Protein AF-A0A812QG62-F1 (afdb_monomer)

Secondary structure (DSSP, 8-state):
-HHHHHHHHHHHHHHHHHHHHHHHHHHHHHHHHHTTT-HHHHHHHHHHHHHHHHHHHHHHHHHHHHHHHHHHHT-

pLDDT: mean 92.92, std 8.86, range [57.59, 98.44]

Mean predicted aligned error: 4.11 Å

Structure (mmCIF, N/CA/C/O backbone):
data_AF-A0A812QG62-F1
#
_entry.id   AF-A0A812QG62-F1
#
loop_
_atom_site.group_PDB
_atom_site.id
_atom_site.type_symbol
_atom_site.label_atom_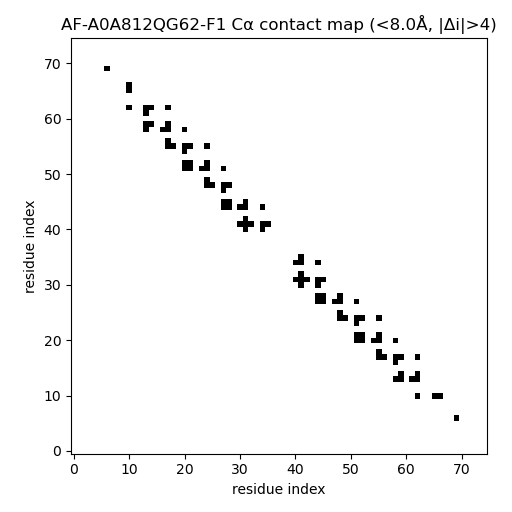id
_atom_site.la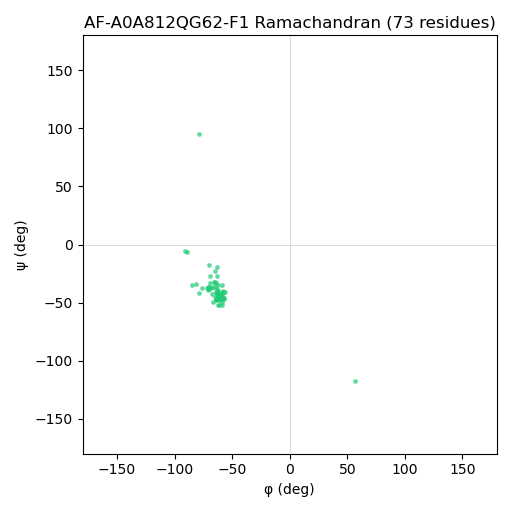bel_alt_id
_atom_site.label_comp_id
_atom_site.label_asym_id
_atom_site.label_entity_id
_atom_site.label_seq_id
_atom_site.pdbx_PDB_ins_code
_atom_site.Cartn_x
_atom_site.Cartn_y
_atom_site.Cartn_z
_atom_site.occupancy
_atom_site.B_iso_or_equiv
_atom_site.auth_seq_id
_atom_site.auth_comp_id
_atom_site.auth_asym_id
_atom_site.auth_atom_id
_atom_site.pdbx_PDB_model_num
ATOM 1 N N . MET A 1 1 ? 8.332 -6.277 -29.576 1.00 57.59 1 MET A N 1
ATOM 2 C CA . MET A 1 1 ? 8.019 -7.305 -28.554 1.00 57.59 1 MET A CA 1
ATOM 3 C C . MET A 1 1 ? 9.119 -7.480 -27.506 1.00 57.59 1 MET A C 1
ATOM 5 O O . MET A 1 1 ? 8.753 -7.641 -26.353 1.00 57.59 1 MET A O 1
ATOM 9 N N . ALA A 1 2 ? 10.416 -7.387 -27.843 1.00 62.44 2 ALA A N 1
ATOM 10 C CA . ALA A 1 2 ? 11.517 -7.536 -26.871 1.00 62.44 2 ALA A CA 1
ATOM 11 C C . ALA A 1 2 ? 11.454 -6.547 -25.682 1.00 62.44 2 ALA A C 1
ATOM 13 O O . ALA A 1 2 ? 11.467 -6.975 -24.537 1.00 62.44 2 ALA A O 1
ATOM 14 N N . VAL A 1 3 ? 11.230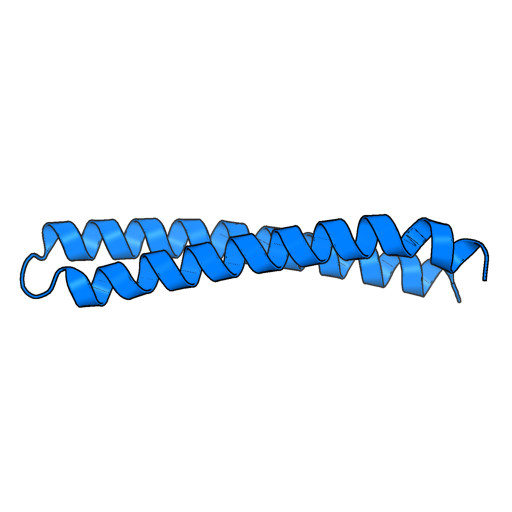 -5.250 -25.940 1.00 65.31 3 VAL A N 1
ATOM 15 C CA . VAL A 1 3 ? 11.108 -4.217 -24.883 1.00 65.31 3 VAL A CA 1
ATOM 16 C C . VAL A 1 3 ? 9.972 -4.513 -23.895 1.00 65.31 3 VAL A C 1
ATOM 18 O O . VAL A 1 3 ? 10.087 -4.249 -22.705 1.00 65.31 3 VAL A O 1
ATOM 21 N N . PHE A 1 4 ? 8.870 -5.102 -24.366 1.00 69.06 4 PHE A N 1
ATOM 22 C CA . PHE A 1 4 ? 7.743 -5.449 -23.499 1.00 69.06 4 PHE A CA 1
ATOM 23 C C . PHE A 1 4 ? 8.094 -6.611 -22.561 1.00 69.06 4 PHE A C 1
ATOM 25 O O . PHE A 1 4 ? 7.702 -6.587 -21.402 1.00 69.06 4 PHE A O 1
ATOM 32 N N . GLN A 1 5 ? 8.876 -7.591 -23.027 1.00 75.50 5 GLN A N 1
ATOM 33 C CA . GLN A 1 5 ? 9.332 -8.704 -22.187 1.00 75.50 5 GLN A CA 1
ATOM 34 C C . GLN A 1 5 ? 10.347 -8.276 -21.120 1.00 75.50 5 GLN A C 1
ATOM 36 O O . GLN A 1 5 ? 10.398 -8.895 -20.063 1.00 75.50 5 GLN A O 1
ATOM 41 N N . GLU A 1 6 ? 11.105 -7.207 -21.359 1.00 78.56 6 GLU A N 1
ATOM 42 C CA . GLU A 1 6 ? 12.045 -6.650 -20.378 1.00 78.56 6 GLU A CA 1
ATOM 43 C C . GLU A 1 6 ? 11.355 -5.746 -19.344 1.00 78.56 6 GLU A C 1
ATOM 45 O O . GLU A 1 6 ? 11.743 -5.719 -18.180 1.00 78.56 6 GLU A O 1
ATOM 50 N N . VAL A 1 7 ? 10.312 -5.013 -19.749 1.00 85.44 7 VAL A N 1
ATOM 51 C CA . VAL A 1 7 ? 9.603 -4.055 -18.881 1.00 85.44 7 VAL A CA 1
ATOM 52 C C . VAL A 1 7 ? 8.522 -4.717 -18.027 1.00 85.44 7 VAL A C 1
ATOM 54 O O . VAL A 1 7 ? 8.288 -4.293 -16.894 1.00 85.44 7 VAL A O 1
ATOM 57 N N . LEU A 1 8 ? 7.849 -5.742 -18.557 1.00 89.00 8 LEU A N 1
ATOM 58 C CA . LEU A 1 8 ? 6.695 -6.360 -17.907 1.00 89.00 8 LEU A CA 1
ATOM 59 C C . LEU A 1 8 ? 7.009 -6.964 -16.523 1.00 89.00 8 LEU A C 1
ATOM 61 O O . LEU A 1 8 ? 6.213 -6.724 -15.618 1.00 89.00 8 LEU A O 1
ATOM 65 N N . PRO A 1 9 ? 8.132 -7.677 -16.291 1.00 93.00 9 PRO A N 1
ATOM 66 C CA . PRO A 1 9 ? 8.423 -8.249 -14.975 1.00 93.00 9 PRO A CA 1
ATOM 67 C C . PRO A 1 9 ? 8.556 -7.188 -13.877 1.00 93.00 9 PRO A C 1
ATOM 69 O O . PRO A 1 9 ? 7.999 -7.339 -12.791 1.00 93.00 9 PRO A O 1
ATOM 72 N N . GLU A 1 10 ? 9.249 -6.085 -14.168 1.00 93.19 10 GLU A N 1
ATOM 73 C CA . GLU A 1 10 ? 9.422 -4.990 -13.211 1.00 93.19 10 GLU A CA 1
ATOM 74 C C . GLU A 1 10 ? 8.113 -4.212 -13.006 1.00 93.19 10 GLU A C 1
ATOM 76 O O . GLU A 1 10 ? 7.785 -3.845 -11.877 1.00 93.19 10 GLU A O 1
ATOM 81 N N . ALA A 1 11 ? 7.320 -4.020 -14.068 1.00 93.12 11 ALA A N 1
ATOM 82 C CA . ALA A 1 11 ? 5.987 -3.426 -13.966 1.00 93.12 11 ALA A CA 1
ATOM 83 C C . ALA A 1 11 ? 5.067 -4.245 -13.047 1.00 93.12 11 ALA A C 1
ATOM 85 O O . ALA A 1 11 ? 4.418 -3.673 -12.174 1.00 93.12 11 ALA A O 1
ATOM 86 N N . VAL A 1 12 ? 5.044 -5.572 -13.218 1.00 95.50 12 VAL A N 1
ATOM 87 C CA . VAL A 1 12 ? 4.263 -6.495 -12.380 1.00 95.50 12 VAL A CA 1
ATOM 88 C C . VAL A 1 12 ? 4.752 -6.449 -10.938 1.00 95.50 12 VAL A C 1
ATOM 90 O O . VAL A 1 12 ? 3.948 -6.278 -10.032 1.00 95.50 12 VAL A O 1
ATOM 93 N N . SER A 1 13 ? 6.066 -6.518 -10.709 1.00 96.81 13 SER A N 1
ATOM 94 C CA . SER A 1 13 ? 6.613 -6.447 -9.350 1.00 96.81 13 SER A CA 1
ATOM 95 C C . SER A 1 13 ? 6.224 -5.152 -8.631 1.00 96.81 13 SER A C 1
ATOM 97 O O . SER A 1 13 ? 5.872 -5.198 -7.454 1.00 96.81 13 SER A O 1
ATOM 99 N N . LYS A 1 14 ? 6.257 -4.006 -9.322 1.00 96.69 14 LYS A N 1
ATOM 100 C CA . LYS A 1 14 ? 5.849 -2.715 -8.747 1.00 96.69 14 LYS A CA 1
ATOM 101 C C . LYS A 1 14 ? 4.340 -2.623 -8.523 1.00 96.69 14 LYS A C 1
ATOM 103 O O . LYS A 1 14 ? 3.924 -2.020 -7.540 1.00 96.69 14 LYS A O 1
ATOM 108 N N . ALA A 1 15 ? 3.536 -3.202 -9.415 1.00 96.50 15 ALA A N 1
ATOM 109 C CA . ALA A 1 15 ? 2.087 -3.267 -9.255 1.00 96.50 15 ALA A CA 1
ATOM 110 C C . ALA A 1 15 ? 1.699 -4.113 -8.035 1.00 96.50 15 ALA A C 1
ATOM 112 O O . ALA A 1 15 ? 0.956 -3.622 -7.194 1.00 96.50 15 ALA A O 1
ATOM 113 N N . ASN A 1 16 ? 2.280 -5.307 -7.886 1.00 97.88 16 ASN A N 1
ATOM 114 C CA . ASN A 1 16 ? 2.041 -6.178 -6.733 1.00 97.88 16 ASN A CA 1
ATOM 115 C C . ASN A 1 16 ? 2.446 -5.489 -5.421 1.00 97.88 16 ASN A C 1
ATOM 117 O O . ASN A 1 16 ? 1.680 -5.471 -4.472 1.00 97.88 16 ASN A O 1
ATOM 121 N N . ALA A 1 17 ? 3.610 -4.831 -5.382 1.00 96.81 17 ALA A N 1
ATOM 122 C CA . ALA A 1 17 ? 4.033 -4.099 -4.185 1.00 96.81 17 ALA A CA 1
ATOM 123 C C . ALA A 1 17 ? 3.075 -2.949 -3.816 1.00 96.81 17 ALA A C 1
ATOM 125 O O . ALA A 1 17 ? 2.884 -2.648 -2.639 1.00 96.81 17 ALA A O 1
ATOM 126 N N . ALA A 1 18 ? 2.486 -2.285 -4.815 1.00 97.62 18 ALA A N 1
ATOM 127 C CA . ALA A 1 18 ? 1.471 -1.264 -4.583 1.00 97.62 18 ALA A CA 1
ATOM 128 C C . ALA A 1 18 ? 0.146 -1.871 -4.095 1.00 97.62 18 ALA A C 1
ATOM 130 O O . ALA A 1 18 ? -0.484 -1.294 -3.214 1.00 97.62 18 ALA A O 1
ATOM 131 N N . GLU A 1 19 ? -0.253 -3.021 -4.640 1.00 98.19 19 GLU A N 1
ATOM 132 C CA . GLU A 1 19 ? -1.432 -3.779 -4.215 1.00 98.19 19 GLU A CA 1
ATOM 133 C C . GLU A 1 19 ? -1.312 -4.233 -2.755 1.00 98.19 19 GLU A C 1
ATOM 135 O O . GLU A 1 19 ? -2.165 -3.869 -1.947 1.00 98.19 19 GLU A O 1
ATOM 140 N N . ASP A 1 20 ? -0.211 -4.894 -2.388 1.00 98.12 20 ASP A N 1
ATOM 141 C CA . ASP A 1 20 ? 0.050 -5.366 -1.020 1.00 98.12 20 ASP A CA 1
ATOM 142 C C . ASP A 1 20 ? -0.010 -4.214 -0.000 1.00 98.12 20 ASP A C 1
ATOM 144 O O . ASP A 1 20 ? -0.556 -4.335 1.101 1.00 98.12 20 ASP A O 1
ATOM 148 N N . ALA A 1 21 ? 0.548 -3.053 -0.362 1.00 97.25 21 ALA A N 1
ATOM 149 C CA . ALA A 1 21 ? 0.545 -1.881 0.505 1.00 97.25 21 ALA A CA 1
ATOM 150 C C . ALA A 1 21 ? -0.868 -1.297 0.688 1.00 97.25 21 ALA A C 1
ATOM 152 O O . ALA A 1 21 ? -1.216 -0.859 1.788 1.00 97.25 21 ALA A O 1
ATOM 153 N N . VAL A 1 22 ? -1.698 -1.311 -0.362 1.00 98.19 22 VAL A N 1
ATOM 154 C CA . VAL A 1 22 ? -3.112 -0.916 -0.269 1.00 98.19 22 VAL A CA 1
ATOM 155 C C . VAL A 1 22 ? -3.899 -1.920 0.573 1.00 98.19 22 VAL A C 1
ATOM 157 O O . VAL A 1 22 ? -4.674 -1.496 1.427 1.00 98.19 22 VAL A O 1
ATOM 160 N N . GLU A 1 23 ? -3.679 -3.224 0.402 1.00 98.25 23 GLU A N 1
ATOM 161 C CA . GLU A 1 23 ? -4.329 -4.261 1.212 1.00 98.25 23 GLU A CA 1
ATOM 162 C C . GLU A 1 23 ? -4.021 -4.070 2.704 1.00 98.25 23 GLU A C 1
ATOM 164 O O . GLU A 1 23 ? -4.931 -4.037 3.533 1.00 98.25 23 GLU A O 1
ATOM 169 N N . LYS A 1 24 ? -2.757 -3.805 3.054 1.00 97.38 24 LYS A N 1
ATOM 170 C CA . LYS A 1 24 ? -2.358 -3.470 4.430 1.00 97.38 24 LYS A CA 1
ATOM 171 C C . LYS A 1 24 ? -3.093 -2.235 4.972 1.00 97.38 24 LYS A C 1
ATOM 173 O O . LYS A 1 24 ? -3.481 -2.213 6.144 1.00 97.38 24 LYS A O 1
ATOM 178 N N . ALA A 1 25 ? -3.294 -1.208 4.146 1.00 97.94 25 ALA A N 1
ATOM 179 C CA . ALA A 1 25 ? -4.045 -0.014 4.538 1.00 97.94 25 ALA A CA 1
ATOM 180 C C . ALA A 1 25 ? -5.530 -0.325 4.790 1.00 97.94 25 ALA A C 1
ATOM 182 O O . ALA A 1 25 ? -6.118 0.199 5.733 1.00 97.94 25 ALA A O 1
ATOM 183 N N . VAL A 1 26 ? -6.123 -1.226 4.003 1.00 97.75 26 VAL A N 1
ATOM 184 C CA . VAL A 1 26 ? -7.500 -1.693 4.221 1.00 97.75 26 VAL A CA 1
ATOM 185 C C . VAL A 1 26 ? -7.598 -2.482 5.526 1.00 97.75 26 VAL A C 1
ATOM 187 O O . VAL A 1 26 ? -8.419 -2.134 6.371 1.00 97.75 26 VAL A O 1
ATOM 190 N N . ILE A 1 27 ? -6.712 -3.455 5.752 1.00 96.44 27 ILE A N 1
ATOM 191 C CA . ILE A 1 27 ? -6.697 -4.274 6.977 1.00 96.44 27 ILE A CA 1
ATOM 192 C C . ILE A 1 27 ? -6.577 -3.393 8.227 1.00 96.44 27 ILE A C 1
ATOM 194 O O . ILE A 1 27 ? -7.312 -3.558 9.198 1.00 96.44 27 ILE A O 1
ATOM 198 N N . THR A 1 28 ? -5.663 -2.422 8.214 1.00 95.94 28 THR A N 1
ATOM 199 C CA . THR A 1 28 ? -5.494 -1.502 9.352 1.00 95.94 28 THR A CA 1
ATOM 200 C C . THR A 1 28 ? -6.718 -0.609 9.566 1.00 95.94 28 THR A C 1
ATOM 202 O O . THR A 1 28 ? -7.064 -0.331 10.714 1.00 95.94 28 THR A O 1
ATOM 205 N N . SER A 1 29 ? -7.436 -0.241 8.500 1.00 96.94 29 SER A N 1
ATOM 206 C CA . SER A 1 29 ? -8.689 0.514 8.611 1.00 96.94 29 SER A CA 1
ATOM 207 C C . SER A 1 29 ? -9.836 -0.304 9.218 1.00 96.94 29 SER A C 1
ATOM 209 O O . SER A 1 29 ? -10.649 0.239 9.967 1.00 96.94 29 SER A O 1
ATOM 211 N N . GLU A 1 30 ? -9.887 -1.61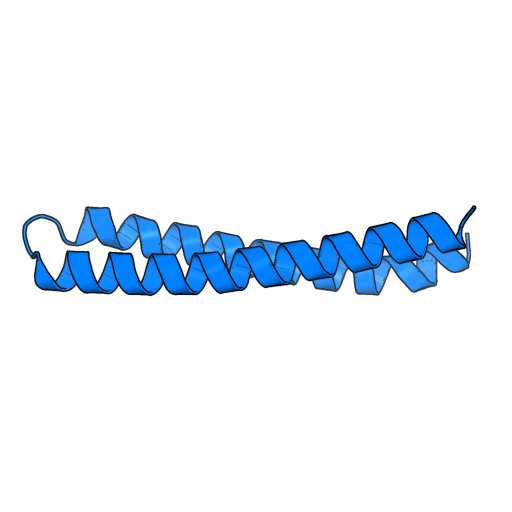7 8.975 1.00 96.62 30 GLU A N 1
ATOM 212 C CA . GLU A 1 30 ? -10.884 -2.508 9.584 1.00 96.62 30 GLU A CA 1
ATOM 213 C C . GLU A 1 30 ? -10.717 -2.571 11.110 1.00 96.62 30 GLU A C 1
ATOM 215 O O . GLU A 1 30 ? -11.709 -2.608 11.845 1.00 96.62 30 GLU A O 1
ATOM 220 N N . MET A 1 31 ? -9.475 -2.464 11.599 1.00 95.31 31 MET A N 1
ATOM 221 C CA . MET A 1 31 ? -9.169 -2.430 13.034 1.00 95.31 31 MET A CA 1
ATOM 222 C C . MET A 1 31 ? -9.763 -1.208 13.747 1.00 95.31 31 MET A C 1
ATOM 224 O O . MET A 1 31 ? -10.087 -1.298 14.928 1.00 95.31 31 MET A O 1
ATOM 228 N N . ILE A 1 32 ? -9.977 -0.091 13.040 1.00 94.50 32 ILE A N 1
ATOM 229 C CA . ILE A 1 32 ? -10.651 1.097 13.594 1.00 94.50 32 ILE A CA 1
ATOM 230 C C . ILE A 1 32 ? -12.088 0.745 13.993 1.00 94.50 32 ILE A C 1
ATOM 232 O O . ILE A 1 32 ? -12.568 1.179 15.034 1.00 94.50 32 ILE A O 1
ATOM 236 N N . THR A 1 33 ? -12.772 -0.059 13.176 1.00 93.19 33 THR A N 1
ATOM 237 C CA . THR A 1 33 ? -14.138 -0.508 13.481 1.00 93.19 33 THR A CA 1
ATOM 238 C C . THR A 1 33 ? -14.127 -1.600 14.550 1.00 93.19 33 THR A C 1
ATOM 240 O O . THR A 1 33 ? -14.998 -1.619 15.416 1.00 93.19 33 THR A O 1
ATOM 243 N N . ALA A 1 34 ? -13.132 -2.493 14.514 1.00 94.56 34 ALA A N 1
ATOM 244 C CA . ALA A 1 34 ? -13.003 -3.588 15.472 1.00 94.56 34 ALA A CA 1
ATOM 245 C C . ALA A 1 34 ? -12.737 -3.116 16.914 1.00 94.56 34 ALA A C 1
ATOM 247 O O . ALA A 1 34 ? -13.215 -3.765 17.841 1.00 94.56 34 ALA A O 1
ATOM 248 N N . GLY A 1 35 ? -12.034 -1.990 17.100 1.00 91.44 35 GLY A N 1
ATOM 249 C CA . GLY A 1 35 ? -11.748 -1.421 18.425 1.00 91.44 35 GLY A CA 1
ATOM 250 C C . GLY A 1 35 ? -12.994 -0.973 19.207 1.00 91.44 35 GLY A C 1
ATOM 251 O O . GLY A 1 35 ? -12.954 -0.870 20.430 1.00 91.44 35 GLY A O 1
ATOM 252 N N . GLY A 1 36 ? -14.129 -0.753 18.530 1.00 93.00 36 GLY A N 1
ATOM 253 C CA . GLY A 1 36 ? -15.406 -0.448 19.179 1.00 93.00 36 GLY A CA 1
ATOM 254 C C . GLY A 1 36 ? -15.338 0.786 20.086 1.00 93.00 36 GLY A C 1
ATOM 255 O O . GLY A 1 36 ? -15.083 1.891 19.612 1.00 93.00 36 GLY A O 1
ATOM 256 N N . ASP A 1 37 ? -15.583 0.585 21.384 1.00 95.12 37 ASP A N 1
ATOM 257 C CA . ASP A 1 37 ? -15.568 1.646 22.402 1.00 95.12 37 ASP A CA 1
ATOM 258 C C . ASP A 1 37 ? -14.175 1.874 23.033 1.00 95.12 37 ASP A C 1
ATOM 260 O O . ASP A 1 37 ? -14.003 2.820 23.811 1.00 95.12 37 ASP A O 1
ATOM 264 N N . ASP A 1 38 ? -13.172 1.040 22.720 1.00 96.69 38 ASP A N 1
ATOM 265 C CA . ASP A 1 38 ? -11.798 1.245 23.187 1.00 96.69 38 ASP A CA 1
ATOM 266 C C . ASP A 1 38 ? -11.102 2.318 22.340 1.00 96.69 38 ASP A C 1
ATOM 268 O O . ASP A 1 38 ? -10.535 2.084 21.270 1.00 96.69 38 ASP A O 1
ATOM 272 N N . MET A 1 39 ? -11.150 3.548 22.846 1.00 94.94 39 MET A N 1
ATOM 273 C CA . MET A 1 39 ? -10.589 4.709 22.162 1.00 94.94 39 MET A CA 1
ATOM 274 C C . MET A 1 39 ? -9.065 4.665 22.007 1.00 94.94 39 MET A C 1
ATOM 276 O O . MET A 1 39 ? -8.544 5.350 21.120 1.00 94.94 39 MET A O 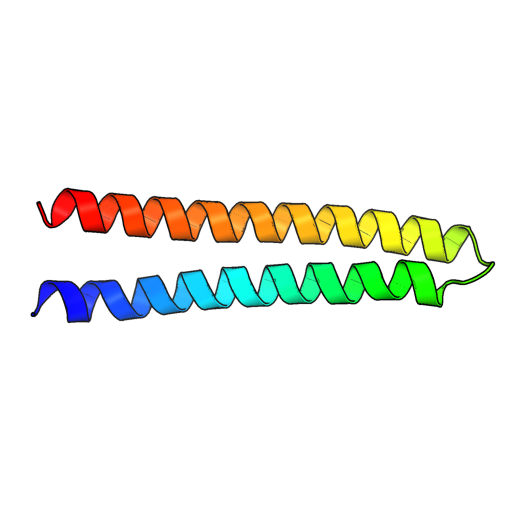1
ATOM 280 N N . ASP A 1 40 ? -8.344 3.916 22.842 1.00 96.38 40 ASP A N 1
ATOM 281 C CA . ASP A 1 40 ? -6.893 3.795 22.720 1.00 96.38 40 ASP A CA 1
ATOM 282 C C . ASP A 1 40 ? -6.534 2.814 21.595 1.00 96.38 40 ASP A C 1
ATOM 284 O O . ASP A 1 40 ? -5.693 3.145 20.750 1.00 96.38 40 ASP A O 1
ATOM 288 N N . GLU A 1 41 ? -7.247 1.687 21.486 1.00 95.00 41 GLU A N 1
ATOM 289 C CA . GLU A 1 41 ? -7.130 0.773 20.338 1.00 95.00 41 GLU A CA 1
ATOM 290 C C . GLU A 1 41 ? -7.514 1.464 19.021 1.00 95.00 41 GLU A C 1
ATOM 292 O O . GLU A 1 41 ? -6.776 1.385 18.033 1.00 95.00 41 GLU A O 1
ATOM 297 N N . VAL A 1 42 ? -8.614 2.226 19.010 1.00 97.00 42 VAL A N 1
ATOM 298 C CA . VAL A 1 42 ? -9.058 2.994 17.834 1.00 97.00 42 VAL A CA 1
ATOM 299 C C . VAL A 1 42 ? -7.994 4.003 17.394 1.00 97.00 42 VAL A C 1
ATOM 301 O O . VAL A 1 42 ? -7.679 4.097 16.205 1.00 97.00 42 VAL A O 1
ATOM 304 N N . ARG A 1 43 ? -7.390 4.754 18.325 1.00 97.25 43 ARG A N 1
ATOM 305 C CA . ARG A 1 43 ? -6.322 5.720 17.999 1.00 97.25 43 ARG A CA 1
ATOM 306 C C . ARG A 1 43 ? -5.085 5.043 17.423 1.00 97.25 43 ARG A C 1
ATOM 308 O O . ARG A 1 43 ? -4.475 5.573 16.487 1.00 97.25 43 ARG A O 1
ATOM 315 N N . GLN A 1 44 ? -4.711 3.889 17.969 1.00 96.69 44 GLN A N 1
ATOM 316 C CA . GLN A 1 44 ? -3.594 3.115 17.446 1.00 96.69 44 GLN A CA 1
ATOM 317 C C . GLN A 1 44 ? -3.895 2.614 16.027 1.00 96.69 44 GLN A C 1
ATOM 319 O O . GLN A 1 44 ? -3.061 2.791 15.138 1.00 96.69 44 GLN A O 1
ATOM 324 N N . ALA A 1 45 ? -5.098 2.085 15.789 1.00 96.69 45 ALA A N 1
ATOM 325 C CA . ALA A 1 45 ? -5.538 1.626 14.475 1.00 96.69 45 ALA A CA 1
ATOM 326 C C . ALA A 1 45 ? -5.560 2.757 13.433 1.00 96.69 45 ALA A C 1
ATOM 328 O O . ALA A 1 45 ? -5.066 2.570 12.319 1.00 96.69 45 ALA A O 1
ATOM 329 N N . VAL A 1 46 ? -6.040 3.954 13.795 1.00 97.88 46 VAL A N 1
ATOM 330 C CA . VAL A 1 46 ? -5.976 5.148 12.929 1.00 97.88 46 VAL A CA 1
ATOM 331 C C . VAL A 1 46 ? -4.529 5.471 12.564 1.00 97.88 46 VAL A C 1
ATOM 333 O O . VAL A 1 46 ? -4.212 5.608 11.385 1.00 97.88 46 VAL A O 1
ATOM 336 N N . THR A 1 47 ? -3.633 5.517 13.553 1.00 98.00 47 THR A N 1
ATOM 337 C CA . THR A 1 47 ? -2.210 5.818 13.321 1.00 98.00 47 THR A CA 1
ATOM 338 C C . THR A 1 47 ? -1.566 4.791 12.385 1.00 98.00 47 THR A C 1
ATOM 340 O O . THR A 1 47 ? -0.846 5.152 11.453 1.00 98.00 47 THR A O 1
ATOM 343 N N . SER A 1 48 ? -1.838 3.500 12.594 1.00 97.44 48 SER A N 1
ATOM 344 C CA . SER A 1 48 ? -1.346 2.431 11.719 1.00 97.44 48 SER A CA 1
ATOM 345 C C . SER A 1 48 ? -1.929 2.516 10.307 1.00 97.44 48 SER A C 1
ATOM 347 O O . SER A 1 48 ? -1.205 2.279 9.340 1.00 97.44 48 SER A O 1
ATOM 349 N N . THR A 1 49 ? -3.198 2.908 10.179 1.00 98.19 49 THR A N 1
ATOM 350 C CA . THR A 1 49 ? -3.856 3.125 8.884 1.00 98.19 49 THR A CA 1
ATOM 351 C C . THR A 1 49 ? -3.200 4.270 8.126 1.00 98.19 49 THR A C 1
ATOM 353 O O . THR A 1 49 ? -2.856 4.114 6.959 1.00 98.19 49 THR A O 1
ATOM 356 N N . GLU A 1 50 ? -2.950 5.405 8.779 1.00 98.25 50 GLU A N 1
ATOM 357 C CA . GLU A 1 50 ? -2.277 6.548 8.156 1.00 98.25 50 GLU A CA 1
ATOM 358 C C . GLU A 1 50 ? -0.874 6.185 7.654 1.00 98.25 50 GLU A C 1
ATOM 360 O O . GLU A 1 50 ? -0.504 6.544 6.535 1.00 98.25 50 GLU A O 1
ATOM 365 N N . GLN A 1 51 ? -0.110 5.428 8.445 1.00 98.06 51 GLN A N 1
ATOM 366 C CA . GLN A 1 51 ? 1.210 4.937 8.039 1.00 98.06 51 GLN A CA 1
ATOM 367 C C . GLN A 1 51 ? 1.121 4.000 6.828 1.00 98.06 51 GLN A C 1
ATOM 369 O O . GLN A 1 51 ? 1.843 4.192 5.849 1.00 98.06 51 GLN A O 1
ATOM 374 N N . ALA A 1 52 ? 0.206 3.028 6.851 1.00 97.69 52 ALA A N 1
ATOM 375 C CA . ALA A 1 52 ? 0.008 2.105 5.737 1.00 97.69 52 ALA A CA 1
ATOM 37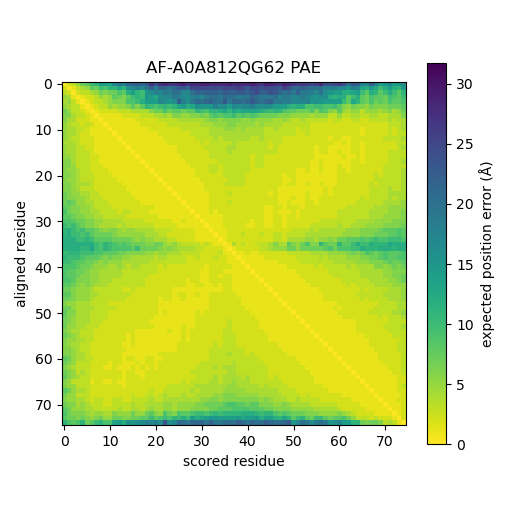6 C C . ALA A 1 52 ? -0.459 2.829 4.460 1.00 97.69 52 ALA A C 1
ATOM 378 O O . ALA A 1 52 ? 0.020 2.530 3.367 1.00 97.69 52 ALA A O 1
ATOM 379 N N . VAL A 1 53 ? -1.323 3.842 4.582 1.00 98.44 53 VAL A N 1
ATOM 380 C CA . VAL A 1 53 ? -1.749 4.682 3.452 1.00 98.44 53 VAL A CA 1
ATOM 381 C C . VAL A 1 53 ? -0.568 5.451 2.856 1.00 98.44 53 VAL A C 1
ATOM 383 O O . VAL A 1 53 ? -0.458 5.534 1.632 1.00 98.44 53 VAL A O 1
ATOM 386 N N . GLN A 1 54 ? 0.336 5.995 3.676 1.00 98.44 54 GLN A N 1
ATOM 387 C CA . GLN A 1 54 ? 1.537 6.676 3.173 1.00 98.44 54 GLN A CA 1
ATOM 388 C C . GLN A 1 54 ? 2.458 5.715 2.407 1.00 98.44 54 GLN A C 1
ATOM 390 O O . GLN A 1 54 ? 2.965 6.064 1.335 1.00 98.44 54 GLN A O 1
ATOM 395 N N . GLU A 1 55 ? 2.644 4.494 2.915 1.00 97.88 55 GLU A N 1
ATOM 396 C CA . GLU A 1 55 ? 3.392 3.434 2.228 1.00 97.88 55 GLU A CA 1
ATOM 397 C C . GLU A 1 55 ? 2.742 3.068 0.884 1.00 97.88 55 GLU A C 1
ATOM 399 O O . GLU A 1 55 ? 3.426 3.028 -0.144 1.00 97.88 55 GLU A O 1
ATOM 404 N N . ALA A 1 56 ? 1.417 2.894 0.862 1.00 98.25 56 ALA A N 1
ATOM 405 C CA . ALA A 1 56 ? 0.650 2.598 -0.344 1.00 98.25 56 ALA A CA 1
ATOM 406 C C . ALA A 1 56 ? 0.771 3.706 -1.396 1.00 98.25 56 ALA A C 1
ATOM 408 O O . ALA A 1 56 ? 1.094 3.443 -2.556 1.00 98.25 56 ALA A O 1
ATOM 409 N N . GLN A 1 57 ? 0.594 4.967 -0.992 1.00 98.25 57 GLN A N 1
ATOM 410 C CA . GLN A 1 57 ? 0.738 6.121 -1.881 1.00 98.25 57 GLN A CA 1
ATOM 411 C C . GLN A 1 57 ? 2.133 6.189 -2.505 1.00 98.25 57 GLN A C 1
ATOM 413 O O . GLN A 1 57 ? 2.264 6.473 -3.701 1.00 98.25 57 GLN A O 1
ATOM 418 N N . LYS A 1 58 ? 3.175 5.901 -1.718 1.00 98.12 58 LYS A N 1
ATOM 419 C CA . LYS A 1 58 ? 4.552 5.846 -2.209 1.00 98.12 58 LYS A CA 1
ATOM 420 C C . LYS A 1 58 ? 4.721 4.745 -3.258 1.00 98.12 58 LYS A C 1
ATOM 422 O O . LYS A 1 58 ? 5.179 5.041 -4.362 1.00 98.12 58 LYS A O 1
ATOM 427 N N . ALA A 1 59 ? 4.314 3.512 -2.952 1.00 97.94 59 ALA A N 1
ATOM 428 C CA . ALA A 1 59 ? 4.442 2.374 -3.864 1.00 97.94 59 ALA A CA 1
ATOM 429 C C . ALA A 1 59 ? 3.672 2.598 -5.181 1.00 97.94 59 ALA A C 1
ATOM 431 O O . ALA A 1 59 ? 4.221 2.418 -6.272 1.00 97.94 59 ALA A O 1
ATOM 432 N N . MET A 1 60 ? 2.436 3.102 -5.097 1.00 97.75 60 MET A N 1
ATOM 433 C CA . MET A 1 60 ? 1.640 3.490 -6.267 1.00 97.75 60 MET A CA 1
ATOM 434 C C . MET A 1 60 ? 2.325 4.586 -7.093 1.00 97.75 60 MET A C 1
ATOM 436 O O . MET A 1 60 ? 2.338 4.536 -8.327 1.00 97.75 60 MET A O 1
ATOM 440 N N . GLY A 1 61 ? 2.906 5.586 -6.425 1.00 97.81 61 GLY A N 1
ATOM 441 C CA . GLY A 1 61 ? 3.655 6.662 -7.067 1.00 97.81 61 GLY A CA 1
ATOM 442 C C . GLY A 1 61 ? 4.857 6.140 -7.854 1.00 97.81 61 GLY A C 1
ATOM 443 O O . GLY A 1 61 ? 5.030 6.503 -9.019 1.00 97.81 61 GLY A O 1
ATOM 444 N N . GLU A 1 62 ? 5.648 5.252 -7.254 1.00 96.94 62 GLU A N 1
ATOM 445 C CA . GLU A 1 62 ? 6.804 4.616 -7.893 1.00 96.94 62 GLU A CA 1
ATOM 446 C C . 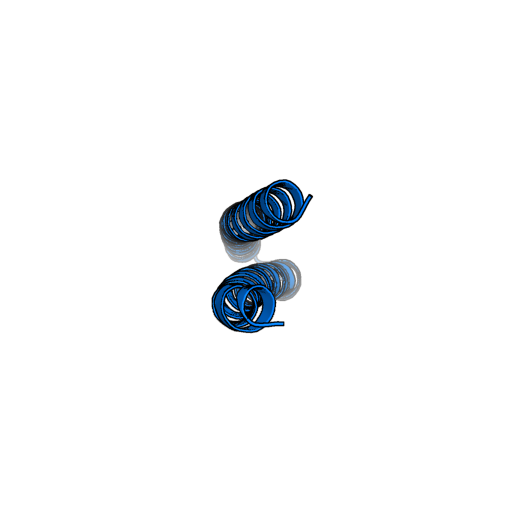GLU A 1 62 ? 6.403 3.771 -9.109 1.00 96.94 62 GLU A C 1
ATOM 448 O O . GLU A 1 62 ? 7.021 3.892 -10.172 1.00 96.94 62 GLU A O 1
ATOM 453 N N . ALA A 1 63 ? 5.340 2.967 -8.994 1.00 96.31 63 ALA A N 1
ATOM 454 C CA . ALA A 1 63 ? 4.803 2.185 -10.106 1.00 96.31 63 ALA A CA 1
ATOM 455 C C . ALA A 1 63 ? 4.359 3.090 -11.268 1.00 96.31 63 ALA A C 1
ATOM 457 O O . ALA A 1 63 ? 4.725 2.859 -12.424 1.00 96.31 63 ALA A O 1
ATOM 458 N N . ARG A 1 64 ? 3.637 4.178 -10.969 1.00 97.00 64 ARG A N 1
ATOM 459 C CA . ARG A 1 64 ? 3.186 5.147 -11.979 1.00 97.00 64 ARG A CA 1
ATOM 460 C C . ARG A 1 64 ? 4.355 5.851 -12.667 1.00 97.00 64 ARG A C 1
ATOM 462 O O . ARG A 1 64 ? 4.345 5.993 -13.888 1.00 97.00 64 ARG A O 1
ATOM 469 N N . ILE A 1 65 ? 5.353 6.300 -11.903 1.00 96.62 65 ILE A N 1
ATOM 470 C CA . ILE A 1 65 ? 6.559 6.943 -12.446 1.00 96.62 65 ILE A CA 1
ATOM 471 C C . ILE A 1 65 ? 7.280 5.985 -13.395 1.00 96.62 65 ILE A C 1
ATOM 473 O O . ILE A 1 65 ? 7.625 6.376 -14.510 1.00 96.62 65 ILE A O 1
ATOM 477 N N . PHE A 1 66 ? 7.455 4.728 -12.982 1.00 94.94 66 PHE A N 1
ATOM 478 C CA . PHE A 1 66 ? 8.082 3.700 -13.803 1.00 94.94 66 PHE A CA 1
ATOM 479 C C . PHE A 1 66 ? 7.337 3.491 -15.128 1.00 94.94 66 PHE A C 1
ATOM 481 O O . PHE A 1 66 ? 7.944 3.589 -16.196 1.00 94.94 66 PHE A O 1
ATOM 488 N N . LEU A 1 67 ? 6.019 3.270 -15.079 1.00 92.62 67 LEU A N 1
ATOM 489 C CA . LEU A 1 67 ? 5.203 3.054 -16.277 1.00 92.62 67 LEU A CA 1
ATOM 490 C C . LEU A 1 67 ? 5.251 4.253 -17.229 1.00 92.62 67 LEU A C 1
ATOM 492 O O . LEU A 1 67 ? 5.434 4.070 -18.432 1.00 92.62 67 LEU A O 1
ATOM 496 N N . ASN A 1 68 ? 5.161 5.475 -16.699 1.00 93.88 68 ASN A N 1
ATOM 497 C CA . ASN A 1 68 ? 5.258 6.693 -17.503 1.00 93.88 68 ASN A CA 1
ATOM 498 C C . ASN A 1 68 ? 6.630 6.824 -18.177 1.00 93.88 68 ASN A C 1
ATOM 500 O O . ASN A 1 68 ? 6.700 7.172 -19.355 1.00 93.88 68 ASN A O 1
ATOM 504 N N . ALA A 1 69 ? 7.718 6.508 -17.466 1.00 92.50 69 ALA A N 1
ATOM 505 C CA . ALA A 1 69 ? 9.066 6.541 -18.028 1.00 92.50 69 ALA A CA 1
ATOM 506 C C . ALA A 1 69 ? 9.231 5.525 -19.170 1.00 92.50 69 ALA A C 1
A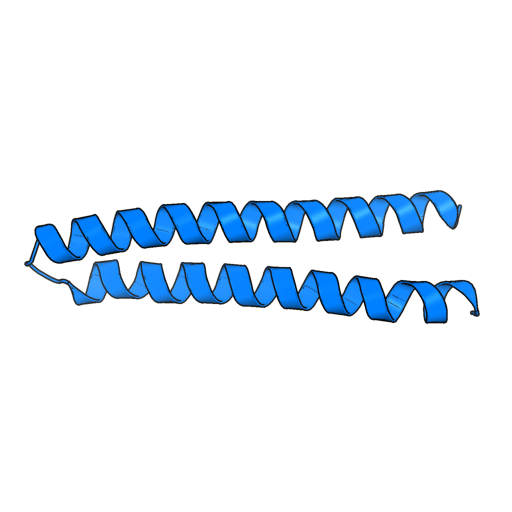TOM 508 O O . ALA A 1 69 ? 9.787 5.854 -20.218 1.00 92.50 69 ALA A O 1
ATOM 509 N N . LYS A 1 70 ? 8.705 4.304 -19.007 1.00 90.88 70 LYS A N 1
ATOM 510 C CA . LYS A 1 70 ? 8.755 3.271 -20.052 1.00 90.88 70 LYS A CA 1
ATOM 511 C C . LYS A 1 70 ? 7.851 3.599 -21.238 1.00 90.88 70 LYS A C 1
ATOM 513 O O . LYS A 1 70 ? 8.261 3.389 -22.374 1.00 90.88 70 LYS A O 1
ATOM 518 N N . GLN A 1 71 ? 6.666 4.163 -20.999 1.00 88.06 71 GLN A N 1
ATOM 519 C CA . GLN A 1 71 ? 5.783 4.636 -22.066 1.00 88.06 71 GLN A CA 1
ATOM 520 C C . GLN A 1 71 ? 6.437 5.762 -22.875 1.00 88.06 71 GLN A C 1
ATOM 522 O O . GLN A 1 71 ? 6.347 5.754 -24.100 1.00 88.06 71 GLN A O 1
ATOM 527 N N . ALA A 1 72 ? 7.104 6.711 -22.211 1.00 89.25 72 ALA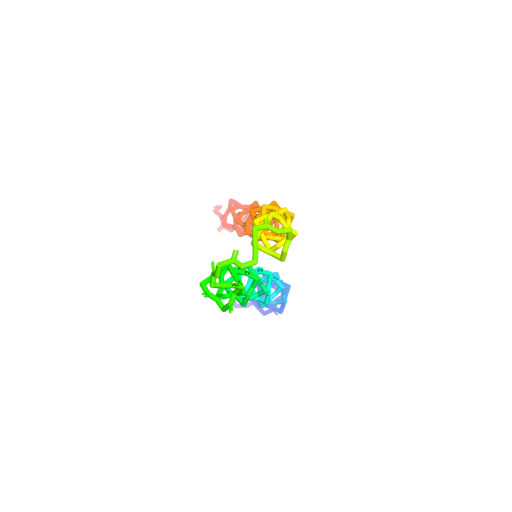 A N 1
ATOM 528 C CA . ALA A 1 72 ? 7.822 7.792 -22.879 1.00 89.25 72 ALA A CA 1
ATOM 529 C C . ALA A 1 72 ? 8.997 7.273 -23.721 1.00 89.25 72 ALA A C 1
ATOM 531 O O . ALA A 1 72 ? 9.172 7.732 -24.840 1.00 89.25 72 ALA A O 1
ATOM 532 N N . ALA A 1 73 ? 9.754 6.293 -23.218 1.00 84.56 73 ALA A N 1
ATOM 533 C CA . ALA A 1 73 ? 10.864 5.672 -23.947 1.00 84.56 73 ALA A CA 1
ATOM 534 C C . ALA A 1 73 ? 10.423 4.791 -25.133 1.00 84.56 73 ALA A C 1
ATOM 536 O O . ALA A 1 73 ? 11.244 4.448 -25.979 1.00 84.56 73 ALA A O 1
ATOM 537 N N . ALA A 1 74 ? 9.151 4.385 -25.173 1.00 81.38 74 ALA A N 1
ATOM 538 C CA . ALA A 1 74 ? 8.576 3.586 -26.254 1.00 81.38 74 ALA A CA 1
ATOM 539 C C . ALA A 1 74 ? 7.952 4.430 -27.384 1.00 81.38 74 ALA A C 1
ATOM 541 O O . ALA A 1 74 ? 7.488 3.853 -28.369 1.00 81.38 74 ALA A O 1
ATOM 542 N N . ARG A 1 75 ? 7.896 5.759 -27.223 1.00 68.62 75 ARG A N 1
ATOM 543 C CA . ARG A 1 75 ? 7.517 6.717 -28.271 1.00 68.62 75 ARG A CA 1
ATOM 544 C C . ARG A 1 75 ? 8.742 7.138 -29.068 1.00 68.62 75 ARG A C 1
ATOM 546 O O . ARG A 1 75 ? 8.572 7.312 -30.292 1.00 68.62 75 ARG A O 1
#

Foldseek 3Di:
DVLCVVLVVVLVVLVVQLVVLVVQLVVLVVQLVVCPPVVVSNVVSVVSNVVSVVSNVVSVVVSVVSVVVSVVVVD

Solvent-accessible surface area (backbone atoms only — not comparable to full-atom values): 3831 Å² total; per-residue (Å²): 113,69,68,56,68,66,47,47,62,58,52,49,54,32,47,50,53,18,48,56,28,43,51,50,19,51,57,29,48,52,39,38,65,70,32,68,87,42,64,67,53,23,52,49,22,49,53,50,18,55,53,28,44,54,52,16,52,49,34,43,47,53,35,51,52,51,53,52,53,54,55,59,75,72,108

Nearest PDB structures (foldseek):
  3q84-assembly2_H  TM=9.001E-01  e=1.525E+00  Homo sapiens
  2x3x-assembly2_B  TM=8.888E-01  e=1.525E+00  Mus musculus
  6yo0-assembly1_g1  TM=8.118E-01  e=2.706E+00  Tetrahymena thermophila
  3qwe-assembly1_A-2  TM=4.596E-01  e=9.155E-01  Homo sapiens
  3tul-assembly5_A  TM=4.128E-01  e=8.589E-01  Salmonella enterica subsp. enterica serovar Typhimurium

Radius of gyration: 17.12 Å; Cα contacts (8 Å, |Δi|>4): 52; chains: 1; bounding box: 28×16×52 Å

Sequence (75 aa):
MAVFQEVLPEAVSKANAAEDAVEKAVITSEMITAGGDDMDEVRQAVTSTEQAVQEAQKAMGEARIFLNAKQAAAR